Protein AF-A0A842LYB7-F1 (afdb_monomer)

Foldseek 3Di:
DQEAEDVVSVVVLCVVQVHDDDLLRLVVSCVSVVDAYEYEQVRLVVSCVVRVHDPCVSCVSNVSHHYDHDDDPVPD

pLDDT: mean 91.54, std 13.42, range [40.22, 97.81]

Sequence (76 aa):
MIKIRSLEEYLKALEEYGIEESFTALRKLRLKSGKPVIVRRSVAEELRKRYNKSVRAFYGANRDVQFEVHRTLDEL

Solvent-accessible surface area (backbone atoms only — not comparable to full-atom values): 4458 Å² total; per-residue (Å²): 112,47,76,28,80,45,65,67,50,44,52,51,55,25,59,78,66,72,48,71,93,53,79,44,34,69,36,51,47,28,65,74,66,74,34,60,35,38,32,27,44,70,49,54,51,50,53,29,58,75,64,72,46,54,69,68,59,34,50,61,55,27,65,89,44,46,72,40,79,81,76,66,82,88,83,121

Mean pre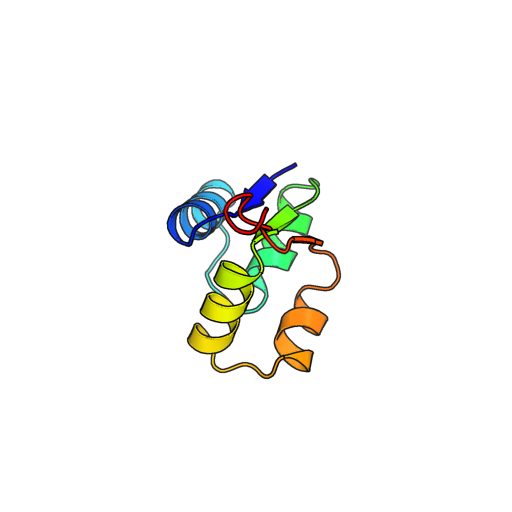dicted aligned error: 4.22 Å

Nearest PDB structures (foldseek):
  1v8p-assembly1_D  TM=4.129E-01  e=6.024E+00  Pyrobaculum aerophilum
  1v8o-assembly1_C  TM=3.917E-01  e=4.619E+00  Pyrobaculum aerophilum

Secondary structure (DSSP, 8-state):
-EEE-SHHHHHHHHHHTT---STTHHHHHHHHH-S-EEEEHHHHHHHHHHTT--HHHHHHHTTTSEEE----GGG-

Structure (mmCIF, N/CA/C/O backbone):
data_AF-A0A842LYB7-F1
#
_entry.id   AF-A0A842LYB7-F1
#
loop_
_atom_site.group_PDB
_atom_site.id
_atom_site.type_symbol
_atom_site.label_atom_id
_atom_site.label_alt_id
_atom_site.label_comp_id
_atom_site.label_asym_id
_atom_site.label_entity_id
_atom_site.label_seq_id
_atom_site.pdbx_PDB_ins_code
_atom_site.Cartn_x
_atom_site.Cartn_y
_atom_site.Cartn_z
_atom_site.occupancy
_atom_site.B_iso_or_equiv
_atom_site.auth_seq_id
_atom_site.auth_comp_id
_atom_site.auth_asym_id
_atom_site.auth_atom_id
_atom_site.pdbx_PDB_model_num
ATOM 1 N N . MET A 1 1 ? -10.910 9.047 2.787 1.00 89.69 1 MET A N 1
ATOM 2 C CA . MET A 1 1 ? -9.958 8.575 1.760 1.00 89.69 1 MET A CA 1
ATOM 3 C C . MET A 1 1 ? -8.552 8.837 2.271 1.00 89.69 1 MET A C 1
ATOM 5 O O . MET A 1 1 ? -8.343 9.909 2.820 1.00 89.69 1 MET A O 1
ATOM 9 N N . ILE A 1 2 ? -7.640 7.878 2.135 1.00 94.56 2 ILE A N 1
ATOM 10 C CA . ILE A 1 2 ? -6.226 7.995 2.520 1.00 94.56 2 ILE A CA 1
ATOM 11 C C . ILE A 1 2 ? -5.412 8.128 1.233 1.00 94.56 2 ILE A C 1
ATOM 13 O O . ILE A 1 2 ? -5.586 7.318 0.322 1.00 94.56 2 ILE A O 1
ATOM 17 N N . LYS A 1 3 ? -4.559 9.151 1.141 1.00 96.12 3 LYS A N 1
ATOM 18 C CA . LYS A 1 3 ? -3.655 9.355 0.002 1.00 96.12 3 LYS A CA 1
ATOM 19 C C . LYS A 1 3 ? -2.222 9.104 0.458 1.00 96.12 3 LYS A C 1
ATOM 21 O O . LYS A 1 3 ? -1.827 9.636 1.485 1.00 96.12 3 LYS A O 1
ATOM 26 N N . ILE A 1 4 ? -1.490 8.298 -0.304 1.00 95.88 4 ILE A N 1
ATOM 27 C CA . ILE A 1 4 ? -0.090 7.945 -0.065 1.00 95.88 4 ILE A CA 1
ATOM 28 C C . ILE A 1 4 ? 0.718 8.392 -1.282 1.00 95.88 4 ILE A C 1
ATOM 30 O O . ILE A 1 4 ? 0.661 7.784 -2.354 1.00 95.88 4 ILE A O 1
ATOM 34 N N . ARG A 1 5 ? 1.448 9.489 -1.124 1.00 95.00 5 ARG A N 1
ATOM 35 C CA . ARG A 1 5 ? 2.234 10.179 -2.153 1.00 95.00 5 ARG A CA 1
ATOM 36 C C . ARG A 1 5 ? 3.735 10.037 -1.938 1.00 95.00 5 ARG A C 1
ATOM 38 O O . ARG A 1 5 ? 4.477 10.217 -2.904 1.00 95.00 5 ARG A O 1
ATOM 45 N N . SER A 1 6 ? 4.152 9.682 -0.725 1.00 95.81 6 SER A N 1
ATOM 46 C CA . SER A 1 6 ? 5.533 9.375 -0.359 1.00 95.81 6 SER A CA 1
ATOM 47 C C . SER A 1 6 ? 5.613 8.151 0.563 1.00 95.81 6 SER A C 1
ATOM 49 O O . SER A 1 6 ? 4.589 7.621 1.009 1.00 95.81 6 SER A O 1
ATOM 51 N N . LEU A 1 7 ? 6.832 7.687 0.845 1.00 95.31 7 LEU A N 1
ATOM 52 C CA . LEU A 1 7 ? 7.060 6.604 1.802 1.00 95.31 7 LEU A CA 1
ATOM 53 C C . LEU A 1 7 ? 6.777 7.028 3.245 1.00 95.31 7 LEU A C 1
ATOM 55 O O . LEU A 1 7 ? 6.295 6.219 4.029 1.00 95.31 7 LEU A O 1
ATOM 59 N N . GLU A 1 8 ? 7.035 8.282 3.598 1.00 96.25 8 GLU A N 1
ATOM 60 C CA . GLU A 1 8 ? 6.765 8.812 4.936 1.00 96.25 8 GLU A CA 1
ATOM 61 C C . GLU A 1 8 ? 5.262 8.803 5.227 1.00 96.25 8 GLU A C 1
ATOM 63 O O . GLU A 1 8 ? 4.849 8.417 6.317 1.00 96.25 8 GLU A O 1
ATOM 68 N N . GLU A 1 9 ? 4.432 9.172 4.244 1.00 96.62 9 GLU A N 1
ATOM 69 C CA . GLU A 1 9 ? 2.972 9.074 4.363 1.00 96.62 9 GLU A CA 1
ATOM 70 C C . GLU A 1 9 ? 2.508 7.619 4.508 1.00 96.62 9 GLU A C 1
ATOM 72 O O . GLU A 1 9 ? 1.595 7.341 5.284 1.00 96.62 9 GLU A O 1
ATOM 77 N N . TYR A 1 10 ? 3.152 6.681 3.803 1.00 96.81 10 TYR A N 1
ATOM 78 C CA . TYR A 1 10 ? 2.889 5.250 3.969 1.00 96.81 10 TYR A CA 1
ATOM 79 C C . TYR A 1 10 ? 3.204 4.786 5.395 1.00 96.81 10 TYR A C 1
ATOM 81 O O . TYR A 1 10 ? 2.340 4.188 6.032 1.00 96.81 10 TYR A O 1
ATOM 89 N N . LEU A 1 11 ? 4.399 5.091 5.909 1.00 96.38 11 LEU A N 1
ATOM 90 C CA . LEU A 1 11 ? 4.831 4.667 7.244 1.00 96.38 11 LEU A CA 1
ATOM 91 C C . LEU A 1 11 ? 3.953 5.271 8.343 1.00 96.38 11 LEU A C 1
ATOM 93 O O . LEU A 1 11 ? 3.484 4.539 9.211 1.00 96.38 11 LEU A O 1
ATOM 97 N N . LYS A 1 12 ? 3.635 6.569 8.253 1.00 97.25 12 LYS A N 1
ATOM 98 C CA . LYS A 1 12 ? 2.706 7.229 9.183 1.00 97.25 12 LYS A CA 1
ATOM 99 C C . LYS A 1 12 ? 1.323 6.584 9.169 1.00 97.25 12 LYS A C 1
ATOM 101 O O . LYS A 1 12 ? 0.744 6.359 10.224 1.00 97.25 12 LYS A O 1
ATOM 106 N N . ALA A 1 13 ? 0.801 6.250 7.987 1.00 96.56 13 ALA A N 1
ATOM 107 C CA . ALA A 1 13 ? -0.489 5.576 7.881 1.00 96.56 13 ALA A CA 1
ATOM 108 C C . ALA A 1 13 ? -0.448 4.149 8.453 1.00 96.56 13 ALA A C 1
ATOM 110 O O . ALA A 1 13 ? -1.446 3.668 8.979 1.00 96.56 13 ALA A O 1
ATOM 111 N N . LEU A 1 14 ? 0.679 3.445 8.368 1.00 97.06 14 LEU A N 1
ATOM 112 C CA . LEU A 1 14 ? 0.807 2.147 9.024 1.00 97.06 14 LEU A CA 1
ATOM 113 C C . LEU A 1 14 ? 0.839 2.280 10.547 1.00 97.06 14 LEU A C 1
ATOM 115 O O . LEU A 1 14 ? 0.153 1.522 11.228 1.00 97.06 14 LEU A O 1
ATOM 119 N N . GLU A 1 15 ? 1.576 3.258 11.065 1.00 97.12 15 GLU A N 1
ATOM 120 C CA . GLU A 1 15 ? 1.679 3.539 12.497 1.00 97.12 15 GLU A CA 1
ATOM 121 C C . GLU A 1 15 ? 0.332 3.967 13.099 1.00 97.12 15 GLU A C 1
ATOM 123 O O . GLU A 1 15 ? -0.124 3.354 14.063 1.00 97.12 15 GLU A O 1
ATOM 128 N N . GLU A 1 16 ? -0.361 4.931 12.479 1.00 96.62 16 GLU A N 1
ATOM 129 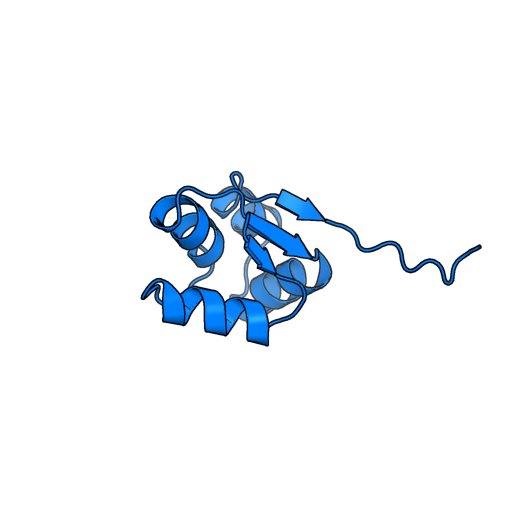C CA . GLU A 1 16 ? -1.678 5.430 12.920 1.00 96.62 16 GLU A CA 1
ATOM 130 C C . GLU A 1 16 ? -2.701 4.294 13.050 1.00 96.62 16 GLU A C 1
ATOM 132 O O . GLU A 1 16 ? -3.519 4.268 13.970 1.00 96.62 16 GLU A O 1
ATOM 137 N N . TYR A 1 17 ? -2.638 3.323 12.139 1.00 95.88 17 TYR A N 1
ATOM 138 C CA . TYR A 1 17 ? -3.541 2.182 12.136 1.00 95.88 17 TYR A CA 1
ATOM 139 C C . TYR A 1 17 ? -2.924 0.947 12.793 1.00 95.88 17 TYR A C 1
ATOM 141 O O . TYR A 1 17 ? -3.552 -0.104 12.737 1.00 95.88 17 TYR A O 1
ATOM 149 N N . GLY A 1 18 ? -1.745 1.009 13.417 1.00 96.62 18 GLY A N 1
ATOM 150 C CA . GLY A 1 18 ? -1.082 -0.140 14.045 1.00 96.62 18 GLY A CA 1
ATOM 151 C C . GLY A 1 18 ? -0.994 -1.353 13.112 1.00 96.62 18 GLY A C 1
ATOM 152 O O . GLY A 1 18 ? -1.535 -2.420 13.418 1.00 96.62 18 GLY A O 1
ATOM 153 N N . ILE A 1 19 ? -0.433 -1.153 11.920 1.00 96.69 19 ILE A N 1
ATOM 154 C CA . ILE A 1 19 ? -0.248 -2.170 10.884 1.00 96.69 19 ILE A CA 1
ATOM 155 C C . ILE A 1 19 ? 1.244 -2.412 10.703 1.00 96.69 19 ILE A C 1
ATOM 157 O O . ILE A 1 19 ? 2.003 -1.496 10.418 1.00 96.69 19 ILE A O 1
ATOM 161 N N . GLU A 1 20 ? 1.655 -3.671 10.785 1.00 95.38 20 GLU A N 1
ATOM 162 C CA . GLU A 1 20 ? 3.033 -4.053 10.490 1.00 95.38 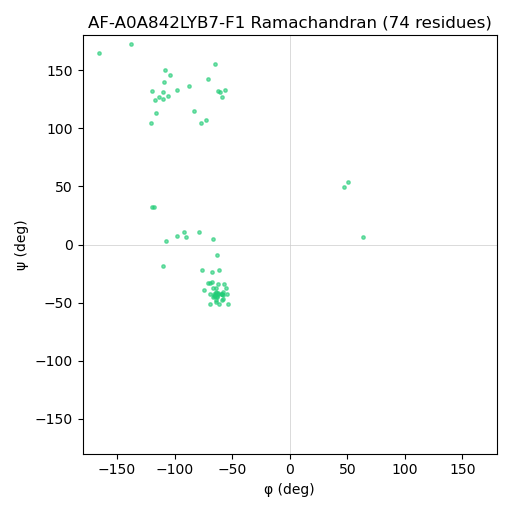20 GLU A CA 1
ATOM 163 C C . GLU A 1 20 ? 3.355 -3.956 8.994 1.00 95.38 20 GLU A C 1
ATOM 165 O O . GLU A 1 20 ? 2.554 -4.332 8.121 1.00 95.38 20 GLU A O 1
ATOM 170 N N . GLU A 1 21 ? 4.577 -3.511 8.706 1.00 93.94 21 GLU A N 1
ATOM 171 C CA . GLU A 1 21 ? 5.116 -3.454 7.356 1.00 93.94 21 GLU A CA 1
ATOM 172 C C . GLU A 1 21 ? 5.133 -4.834 6.692 1.00 93.94 21 GLU A C 1
ATOM 174 O O . GLU A 1 21 ? 5.664 -5.817 7.202 1.00 93.94 21 GLU A O 1
ATOM 179 N N . SER A 1 22 ? 4.539 -4.913 5.505 1.00 94.50 22 SER A N 1
ATOM 180 C CA . SER A 1 22 ? 4.544 -6.110 4.668 1.00 94.50 22 SER A CA 1
ATOM 181 C C . SER A 1 22 ? 4.099 -5.749 3.256 1.00 94.50 22 SER A C 1
ATOM 183 O O . SER A 1 22 ? 3.432 -4.738 3.037 1.00 94.50 22 SER A O 1
ATOM 185 N N . PHE A 1 23 ? 4.339 -6.632 2.286 1.00 93.75 23 PHE A N 1
ATOM 186 C CA . PHE A 1 23 ? 3.870 -6.419 0.909 1.00 93.75 23 PHE A CA 1
ATOM 187 C C . PHE A 1 23 ? 2.329 -6.360 0.762 1.00 93.75 23 PHE A C 1
ATOM 189 O O . PHE A 1 23 ? 1.830 -6.033 -0.312 1.00 93.75 23 PHE A O 1
ATOM 196 N N . THR A 1 24 ? 1.577 -6.678 1.827 1.00 96.19 24 THR A N 1
ATOM 197 C CA . THR A 1 24 ? 0.101 -6.618 1.899 1.00 96.19 24 THR A CA 1
ATOM 198 C C . THR A 1 24 ? -0.413 -5.461 2.765 1.00 96.19 24 THR A C 1
ATOM 200 O O . THR A 1 24 ? -1.621 -5.337 2.975 1.00 96.19 24 THR A O 1
ATOM 203 N N . ALA A 1 25 ? 0.479 -4.620 3.299 1.00 96.81 25 ALA A N 1
ATOM 204 C CA . ALA A 1 25 ? 0.126 -3.604 4.285 1.00 96.81 25 ALA A CA 1
ATOM 205 C C . ALA A 1 25 ? -0.859 -2.558 3.741 1.00 96.81 25 ALA A C 1
ATOM 207 O O . ALA A 1 25 ? -1.761 -2.150 4.464 1.00 96.81 25 ALA A O 1
ATOM 208 N N . LEU A 1 26 ? -0.783 -2.203 2.452 1.00 96.81 26 LEU A N 1
ATOM 209 C CA . LEU A 1 26 ? -1.746 -1.287 1.821 1.00 96.81 26 LEU A CA 1
ATOM 210 C C . LEU A 1 26 ? -3.174 -1.859 1.826 1.00 96.81 26 LEU A C 1
ATOM 212 O O . LEU A 1 26 ? -4.133 -1.150 2.135 1.00 96.81 26 LEU A O 1
ATOM 216 N N . ARG A 1 27 ? -3.331 -3.159 1.548 1.00 96.50 27 ARG A N 1
ATOM 217 C CA . ARG A 1 27 ? -4.628 -3.840 1.677 1.00 96.50 27 ARG A CA 1
ATOM 218 C C . ARG A 1 27 ? -5.106 -3.877 3.126 1.00 96.50 27 ARG A C 1
ATOM 220 O O . ARG A 1 27 ? -6.280 -3.601 3.375 1.00 96.50 27 ARG A O 1
ATOM 227 N N . LYS A 1 28 ? -4.220 -4.184 4.081 1.00 97.25 28 LYS A N 1
ATOM 228 C CA . LYS A 1 28 ? -4.547 -4.134 5.519 1.00 97.25 28 LYS A CA 1
ATOM 229 C C . LYS A 1 28 ? -5.009 -2.733 5.930 1.00 97.25 28 LYS A C 1
ATOM 231 O O . LYS A 1 28 ? -6.005 -2.617 6.636 1.00 97.25 28 LYS A O 1
ATOM 236 N N . LEU A 1 29 ? -4.359 -1.687 5.421 1.00 96.94 29 LEU A N 1
ATOM 237 C CA . LEU A 1 29 ? -4.713 -0.291 5.670 1.00 96.94 29 LEU A CA 1
ATOM 238 C C . LEU A 1 29 ? -6.101 0.042 5.133 1.00 96.94 29 LEU A C 1
ATOM 240 O O . LEU A 1 29 ? -6.912 0.620 5.853 1.00 96.94 29 LEU A O 1
ATOM 244 N N . ARG A 1 30 ? -6.427 -0.386 3.908 1.00 96.50 30 ARG A N 1
ATOM 245 C CA . ARG A 1 30 ? -7.784 -0.238 3.361 1.00 96.50 30 ARG A CA 1
ATOM 246 C C . ARG A 1 30 ? -8.819 -0.940 4.237 1.00 96.50 3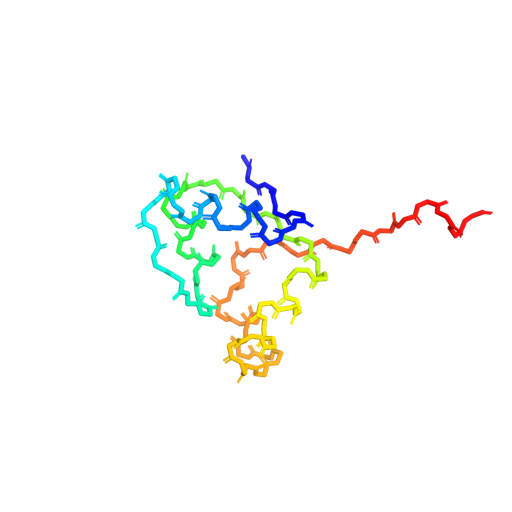0 ARG A C 1
ATOM 248 O O . ARG A 1 30 ? -9.866 -0.369 4.521 1.00 96.50 30 ARG A O 1
ATOM 255 N N . LEU A 1 31 ? -8.552 -2.185 4.633 1.00 96.19 31 LEU A N 1
ATOM 256 C CA . LEU A 1 31 ? -9.491 -2.984 5.426 1.00 96.19 31 LEU A CA 1
ATOM 257 C C . LEU A 1 31 ? -9.712 -2.389 6.818 1.00 96.19 31 LEU A C 1
ATOM 259 O O . LEU A 1 31 ? -10.854 -2.284 7.249 1.00 96.19 31 LEU A O 1
ATOM 263 N N . LYS A 1 32 ? -8.639 -1.966 7.490 1.00 96.31 32 LYS A N 1
ATOM 264 C CA . LYS A 1 32 ? -8.694 -1.434 8.855 1.00 96.31 32 LYS A CA 1
ATOM 265 C C . LYS A 1 32 ? -9.263 -0.018 8.910 1.00 96.31 32 LYS A C 1
ATOM 267 O O . LYS A 1 32 ? -10.031 0.290 9.811 1.00 96.31 32 LYS A O 1
ATOM 272 N N . SER A 1 33 ? -8.924 0.832 7.940 1.00 95.31 33 SER A N 1
ATOM 273 C CA . SER A 1 33 ? -9.451 2.201 7.882 1.00 95.31 33 SER A CA 1
ATOM 274 C C . SER A 1 33 ? -10.897 2.285 7.395 1.00 95.31 33 SER A C 1
ATOM 276 O O . SER A 1 33 ? -11.547 3.306 7.614 1.00 95.31 33 SER A O 1
ATOM 278 N N . GLY A 1 34 ? -11.380 1.270 6.668 1.00 95.69 34 GLY A N 1
ATOM 279 C CA . GLY A 1 34 ? -12.677 1.299 5.985 1.00 95.69 34 GLY A CA 1
ATOM 280 C C . GLY A 1 34 ? -12.779 2.369 4.888 1.00 95.69 34 GLY A C 1
ATOM 281 O O . GLY A 1 34 ? -13.853 2.586 4.333 1.00 95.69 34 GLY A O 1
ATOM 282 N N . LYS A 1 35 ? -11.676 3.056 4.563 1.00 94.56 35 LYS A N 1
ATOM 283 C CA . LYS A 1 35 ? -11.628 4.182 3.625 1.00 94.56 35 LYS A CA 1
ATOM 284 C C . LYS A 1 35 ? -10.931 3.754 2.328 1.00 94.56 35 LYS A C 1
ATOM 286 O O . LYS A 1 35 ? -10.023 2.923 2.365 1.00 94.56 35 LYS A O 1
ATOM 291 N N . PRO A 1 36 ? -11.283 4.354 1.175 1.00 95.88 36 PRO A N 1
ATOM 292 C CA . PRO A 1 36 ? -10.492 4.197 -0.042 1.00 95.88 36 PRO A CA 1
ATOM 293 C C . PRO A 1 36 ? -9.041 4.628 0.201 1.00 95.88 36 PRO A C 1
ATOM 295 O O . PRO A 1 36 ? -8.817 5.696 0.782 1.00 95.88 36 PRO A O 1
ATOM 298 N N . VAL A 1 37 ? -8.087 3.806 -0.242 1.00 96.94 37 VAL A N 1
ATOM 299 C CA . VAL A 1 37 ? -6.645 4.085 -0.199 1.00 96.94 37 VAL A CA 1
ATOM 300 C C . VAL A 1 37 ? -6.168 4.312 -1.626 1.00 96.94 37 VAL A C 1
ATOM 302 O O . VAL A 1 37 ? -6.382 3.462 -2.492 1.00 96.94 37 VAL A O 1
ATOM 305 N N . ILE A 1 38 ? -5.531 5.455 -1.849 1.00 96.38 38 ILE A N 1
ATOM 306 C CA . ILE A 1 38 ? -4.960 5.859 -3.129 1.00 96.38 38 ILE A CA 1
ATOM 307 C C . ILE A 1 38 ? -3.455 5.996 -2.957 1.00 96.38 38 ILE A C 1
ATOM 309 O O . ILE A 1 38 ? -2.994 6.755 -2.106 1.00 96.38 38 ILE A O 1
ATOM 313 N N . VAL A 1 39 ? -2.689 5.280 -3.772 1.00 96.31 39 VAL A N 1
ATOM 314 C CA . VAL A 1 39 ? -1.229 5.239 -3.700 1.00 96.31 39 VAL A CA 1
ATOM 315 C C . VAL A 1 39 ? -0.643 5.736 -5.008 1.00 96.31 39 VAL A C 1
ATOM 317 O O . VAL A 1 39 ? -1.028 5.289 -6.089 1.00 96.31 39 VAL A O 1
ATOM 320 N N . ARG A 1 40 ? 0.330 6.640 -4.930 1.00 95.06 40 ARG A N 1
ATOM 321 C CA . ARG A 1 40 ? 1.103 7.059 -6.097 1.00 95.06 40 ARG A CA 1
ATOM 322 C C . ARG A 1 40 ? 1.869 5.862 -6.657 1.00 95.06 40 ARG A C 1
ATOM 324 O O . ARG A 1 40 ? 2.561 5.157 -5.923 1.00 95.06 40 ARG A O 1
ATOM 331 N N . ARG A 1 41 ? 1.803 5.654 -7.973 1.00 94.44 41 ARG A N 1
ATOM 332 C CA . ARG A 1 41 ? 2.422 4.494 -8.631 1.00 94.44 41 ARG A CA 1
ATOM 333 C C . ARG A 1 41 ? 3.931 4.385 -8.382 1.00 94.44 41 ARG A C 1
ATOM 335 O O . ARG A 1 41 ? 4.428 3.276 -8.240 1.00 94.44 41 ARG A O 1
ATOM 342 N N . SER A 1 42 ? 4.649 5.505 -8.267 1.00 94.69 42 SER A N 1
ATOM 343 C CA . SER A 1 42 ? 6.081 5.496 -7.926 1.00 94.69 42 SER A CA 1
ATOM 344 C C . SER A 1 42 ? 6.350 4.893 -6.541 1.00 94.69 42 SER A C 1
ATOM 346 O O . SER A 1 42 ? 7.233 4.051 -6.415 1.00 94.69 42 SER A O 1
ATOM 348 N N . VAL A 1 43 ? 5.539 5.241 -5.535 1.00 95.69 43 VAL A N 1
ATOM 349 C CA . VAL A 1 43 ? 5.625 4.671 -4.178 1.00 95.69 43 VAL A CA 1
ATOM 350 C C . VAL A 1 43 ? 5.271 3.186 -4.200 1.00 95.69 43 VAL A C 1
ATOM 352 O O . VAL A 1 43 ? 5.958 2.370 -3.594 1.00 95.69 43 VAL A O 1
ATOM 355 N N . ALA A 1 44 ? 4.230 2.808 -4.946 1.00 95.44 44 ALA A N 1
ATOM 356 C CA . ALA A 1 44 ? 3.846 1.408 -5.107 1.00 95.44 44 ALA A CA 1
ATOM 357 C C . ALA A 1 44 ? 4.978 0.557 -5.716 1.00 95.44 44 ALA A C 1
ATOM 359 O O . ALA A 1 44 ? 5.255 -0.540 -5.232 1.00 9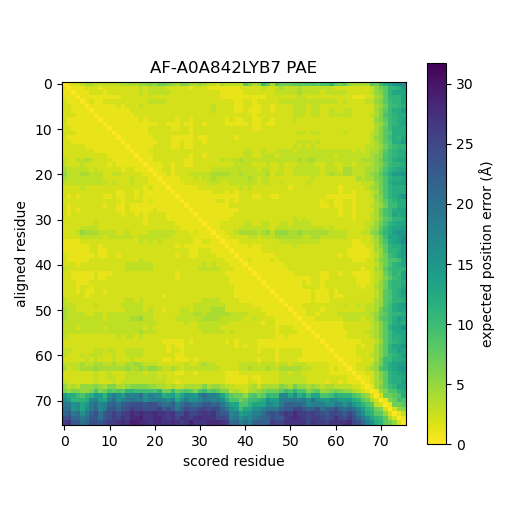5.44 44 ALA A O 1
ATOM 360 N N . GLU A 1 45 ? 5.673 1.068 -6.737 1.00 96.06 45 GLU A N 1
ATOM 361 C CA . GLU A 1 45 ? 6.831 0.389 -7.330 1.00 96.06 45 GLU A CA 1
ATOM 362 C C . GLU A 1 45 ? 8.023 0.305 -6.374 1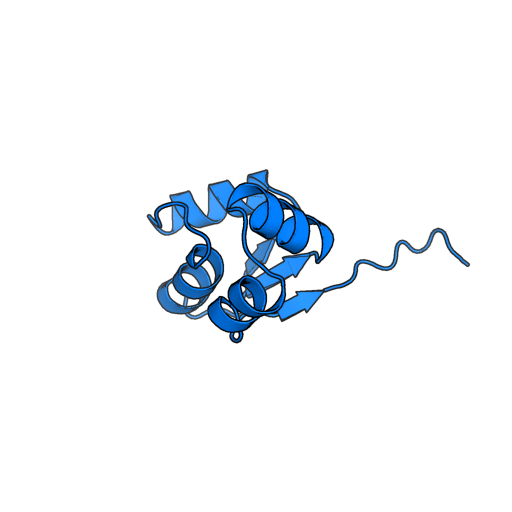.00 96.06 45 GLU A C 1
ATOM 364 O O . GLU A 1 45 ? 8.711 -0.718 -6.343 1.00 96.06 45 GLU A O 1
ATOM 369 N N . GLU A 1 46 ? 8.262 1.343 -5.577 1.00 96.19 46 GLU A N 1
ATOM 370 C CA . GLU A 1 46 ? 9.312 1.330 -4.562 1.00 96.19 46 GLU A CA 1
ATOM 371 C C . GLU A 1 46 ? 9.041 0.277 -3.480 1.00 96.19 46 GLU A C 1
ATOM 373 O O . GLU A 1 46 ? 9.903 -0.559 -3.203 1.00 96.19 46 GLU A O 1
ATOM 378 N N . LEU A 1 47 ? 7.817 0.232 -2.945 1.00 95.94 47 LEU A N 1
ATOM 379 C CA . LEU A 1 47 ? 7.391 -0.791 -1.986 1.00 95.94 47 LEU A CA 1
ATOM 380 C C . LEU A 1 47 ? 7.490 -2.199 -2.585 1.00 95.94 47 LEU A C 1
ATOM 382 O O . LEU A 1 47 ? 7.979 -3.126 -1.937 1.00 95.94 47 LEU A O 1
ATOM 386 N N . ARG A 1 48 ? 7.081 -2.372 -3.847 1.00 97.12 48 ARG A N 1
ATOM 387 C CA . ARG A 1 48 ? 7.206 -3.654 -4.548 1.00 97.12 48 ARG A CA 1
ATOM 388 C C . ARG A 1 48 ? 8.659 -4.125 -4.610 1.00 97.12 48 ARG A C 1
ATOM 390 O O . ARG A 1 48 ? 8.920 -5.301 -4.341 1.00 97.12 48 ARG A O 1
ATOM 397 N N . LYS A 1 49 ? 9.583 -3.234 -4.987 1.00 96.88 49 LYS A N 1
ATOM 398 C CA . LYS A 1 49 ? 11.022 -3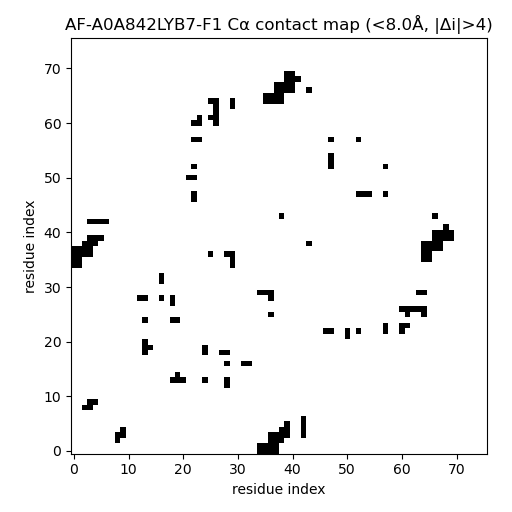.532 -5.053 1.00 96.88 49 LYS A CA 1
ATOM 399 C C . LYS A 1 49 ? 11.582 -3.838 -3.666 1.00 96.88 49 LYS A C 1
ATOM 401 O O . LYS A 1 49 ? 12.272 -4.842 -3.520 1.00 96.88 49 LYS A O 1
ATOM 406 N N . ARG A 1 50 ? 11.215 -3.047 -2.651 1.00 95.62 50 ARG A N 1
ATOM 407 C CA . ARG A 1 50 ? 11.625 -3.242 -1.250 1.00 95.62 50 ARG A CA 1
ATOM 408 C C . ARG A 1 50 ? 11.299 -4.645 -0.737 1.00 95.62 50 ARG A C 1
ATOM 410 O O . ARG A 1 50 ? 12.137 -5.267 -0.100 1.00 95.62 50 ARG A O 1
ATOM 417 N N . TYR A 1 51 ? 10.115 -5.172 -1.055 1.00 95.19 51 TYR A N 1
ATOM 418 C CA . TYR A 1 51 ? 9.708 -6.525 -0.647 1.00 95.19 51 TYR A CA 1
ATOM 419 C C . TYR A 1 51 ? 10.046 -7.625 -1.670 1.00 95.19 51 TYR A C 1
ATOM 421 O O . TYR A 1 51 ? 9.547 -8.748 -1.544 1.00 95.19 51 TYR A O 1
ATOM 429 N N . ASN A 1 52 ? 10.845 -7.307 -2.695 1.00 96.56 52 ASN A N 1
ATOM 430 C CA . ASN A 1 52 ? 11.252 -8.208 -3.773 1.00 96.56 52 ASN A CA 1
ATOM 431 C C . ASN A 1 52 ? 10.077 -9.010 -4.377 1.00 96.56 52 ASN A C 1
ATOM 433 O O . ASN A 1 52 ? 10.109 -10.239 -4.476 1.00 96.56 52 ASN A O 1
ATOM 437 N N . LYS A 1 53 ? 8.980 -8.321 -4.725 1.00 97.06 53 LYS A N 1
ATOM 438 C CA . LYS A 1 53 ? 7.787 -8.952 -5.314 1.00 97.06 53 LYS A CA 1
ATOM 439 C C . LYS A 1 53 ? 7.688 -8.706 -6.815 1.00 97.06 53 LYS A C 1
ATOM 441 O O . LYS A 1 53 ? 8.017 -7.633 -7.327 1.00 97.06 53 LYS A O 1
ATOM 446 N N . SER A 1 54 ? 7.157 -9.697 -7.530 1.00 97.44 54 SER A N 1
ATOM 447 C CA . SER A 1 54 ? 6.732 -9.506 -8.916 1.00 97.44 54 SER A CA 1
ATOM 448 C C . SER A 1 54 ? 5.566 -8.517 -8.981 1.00 97.44 54 SER A C 1
ATOM 450 O O . SER A 1 54 ? 4.812 -8.356 -8.017 1.00 97.44 54 SER A O 1
ATOM 452 N N . VAL A 1 55 ? 5.396 -7.866 -10.135 1.00 94.81 55 VAL A N 1
ATOM 453 C CA . VAL A 1 55 ? 4.276 -6.943 -10.388 1.00 94.81 55 VAL A CA 1
ATOM 454 C C . VAL A 1 55 ? 2.947 -7.642 -10.088 1.00 94.81 55 VAL A C 1
ATOM 456 O O . VAL A 1 55 ? 2.161 -7.166 -9.273 1.00 94.81 55 VAL A O 1
ATOM 459 N N . ARG A 1 56 ? 2.735 -8.839 -10.648 1.00 96.44 56 ARG A N 1
ATOM 460 C CA . ARG A 1 56 ? 1.503 -9.612 -10.436 1.00 96.44 56 ARG A CA 1
ATOM 461 C C . ARG A 1 56 ? 1.239 -9.912 -8.959 1.00 96.44 56 ARG A C 1
ATOM 463 O O . ARG A 1 56 ? 0.106 -9.760 -8.515 1.00 96.44 56 ARG A O 1
ATOM 470 N N . ALA A 1 57 ? 2.261 -10.314 -8.203 1.00 96.12 57 ALA A N 1
ATOM 471 C CA . ALA A 1 57 ? 2.101 -10.629 -6.786 1.00 96.12 57 ALA A CA 1
ATOM 472 C C . ALA A 1 57 ? 1.746 -9.385 -5.959 1.00 96.12 57 ALA A C 1
ATOM 474 O O . ALA A 1 57 ? 0.832 -9.436 -5.143 1.00 96.12 57 ALA A O 1
ATOM 475 N N . PHE A 1 58 ? 2.431 -8.263 -6.189 1.00 97.81 58 PHE A N 1
ATOM 476 C CA . PHE A 1 58 ? 2.221 -7.040 -5.416 1.00 97.81 58 PHE A CA 1
ATOM 477 C C . PHE A 1 58 ? 0.867 -6.386 -5.703 1.00 97.81 58 PHE A C 1
ATOM 479 O O . PHE A 1 58 ? 0.101 -6.126 -4.775 1.00 97.81 58 PHE A O 1
ATOM 486 N N . TYR A 1 59 ? 0.537 -6.164 -6.976 1.00 96.44 59 TYR A N 1
ATOM 487 C CA . TYR A 1 59 ? -0.738 -5.548 -7.348 1.00 96.44 59 TYR A CA 1
ATOM 488 C C . TYR A 1 59 ? -1.916 -6.501 -7.118 1.00 96.44 59 TYR A C 1
ATOM 490 O O . TYR A 1 59 ? -2.979 -6.060 -6.697 1.00 96.44 59 TYR A O 1
ATOM 498 N N . GLY A 1 60 ? -1.725 -7.815 -7.289 1.00 97.00 60 GLY A N 1
ATOM 499 C CA . GLY A 1 60 ? -2.744 -8.810 -6.947 1.00 97.00 60 GLY A CA 1
ATOM 500 C C . GLY A 1 60 ? -3.056 -8.843 -5.447 1.00 97.00 60 GLY A C 1
ATOM 501 O O . GLY A 1 60 ? -4.222 -8.886 -5.056 1.00 97.00 60 GLY A O 1
ATOM 502 N N . ALA A 1 61 ? -2.028 -8.751 -4.599 1.00 95.62 61 ALA A N 1
ATOM 503 C CA . ALA A 1 61 ? -2.183 -8.680 -3.147 1.00 95.62 61 ALA A CA 1
ATOM 504 C C . ALA A 1 61 ? -2.846 -7.380 -2.662 1.00 95.62 61 ALA A C 1
ATOM 506 O O . ALA A 1 61 ? -3.441 -7.369 -1.586 1.00 95.62 61 ALA A O 1
ATOM 507 N N . ASN A 1 62 ? -2.764 -6.308 -3.453 1.00 96.50 62 ASN A N 1
ATOM 508 C CA . ASN A 1 62 ? -3.300 -4.983 -3.144 1.00 96.50 62 ASN A CA 1
ATOM 509 C C . ASN A 1 62 ? -4.373 -4.543 -4.156 1.00 96.50 62 ASN A C 1
ATOM 511 O O . ASN A 1 62 ? -4.521 -3.358 -4.430 1.00 96.50 62 ASN A O 1
ATOM 515 N N . ARG A 1 63 ? -5.144 -5.494 -4.702 1.00 93.75 63 ARG A N 1
ATOM 516 C CA . ARG A 1 63 ? -6.153 -5.239 -5.750 1.00 93.75 63 ARG A CA 1
ATOM 517 C C . ARG A 1 63 ? -7.281 -4.282 -5.340 1.00 93.75 63 ARG A C 1
ATOM 519 O O . ARG A 1 63 ? -7.930 -3.703 -6.199 1.00 93.75 63 ARG A O 1
ATOM 526 N N . ASP A 1 64 ? -7.508 -4.137 -4.035 1.00 93.25 64 ASP A N 1
ATOM 527 C CA . ASP A 1 64 ? -8.557 -3.286 -3.457 1.00 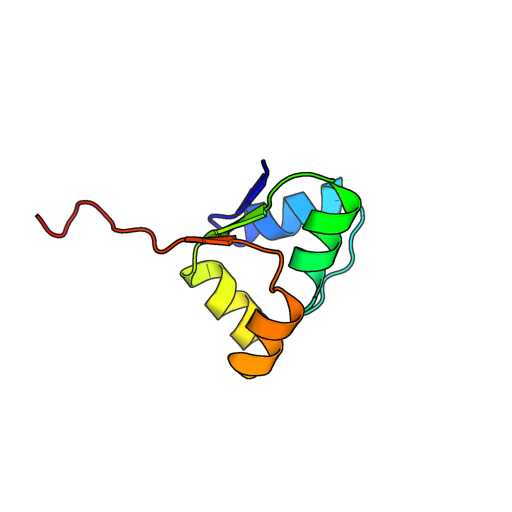93.25 64 ASP A CA 1
ATOM 528 C C . ASP A 1 64 ? -8.055 -1.846 -3.186 1.00 93.25 64 ASP A C 1
ATOM 530 O O . ASP A 1 64 ? -8.744 -1.049 -2.545 1.00 93.25 64 ASP A O 1
ATOM 534 N N . VAL A 1 65 ? -6.830 -1.530 -3.623 1.00 96.19 65 VAL A N 1
ATOM 535 C CA . VAL A 1 65 ? -6.156 -0.234 -3.477 1.00 96.19 65 VAL A CA 1
ATOM 536 C C . VAL A 1 65 ? -6.084 0.440 -4.845 1.00 96.19 65 VAL A C 1
ATOM 538 O O . VAL A 1 65 ? -5.823 -0.209 -5.857 1.00 96.19 65 VAL A O 1
ATOM 541 N N . GLN A 1 66 ? -6.312 1.750 -4.887 1.00 96.06 66 GLN A N 1
ATOM 542 C CA . GLN A 1 66 ? -6.217 2.527 -6.120 1.00 96.06 66 GLN A CA 1
ATOM 543 C C . GLN A 1 66 ? -4.780 3.009 -6.330 1.00 96.06 66 GLN A C 1
ATOM 545 O O . GLN A 1 66 ? -4.141 3.494 -5.397 1.00 96.06 66 GLN A O 1
ATOM 550 N N . PHE A 1 67 ? -4.281 2.901 -7.561 1.00 94.50 67 PHE A N 1
ATOM 551 C CA . PHE A 1 67 ? -2.931 3.325 -7.926 1.00 94.50 67 PHE A CA 1
ATOM 552 C C . PHE A 1 67 ? -2.992 4.463 -8.942 1.00 94.50 67 PHE A C 1
ATOM 554 O O . PHE A 1 67 ? -3.410 4.261 -10.080 1.00 94.50 67 PHE A O 1
ATOM 561 N N . GLU A 1 68 ? -2.559 5.654 -8.538 1.00 92.62 68 GLU A N 1
ATOM 562 C CA . GLU A 1 68 ? -2.586 6.846 -9.386 1.00 92.62 68 GLU A CA 1
ATOM 563 C C . GLU A 1 68 ? -1.226 7.101 -10.036 1.00 92.62 68 GLU A C 1
ATOM 565 O O . GLU A 1 68 ? -0.177 7.106 -9.380 1.00 92.62 68 GLU A O 1
ATOM 570 N N . VAL A 1 69 ? -1.244 7.361 -11.343 1.00 84.94 69 VAL A N 1
ATOM 571 C CA . VAL A 1 69 ? -0.096 7.931 -12.049 1.00 84.94 69 VAL A CA 1
ATOM 572 C C . VAL A 1 69 ? -0.162 9.438 -11.844 1.00 84.94 69 VAL A C 1
ATOM 574 O O . VAL A 1 69 ? -1.103 10.083 -12.300 1.00 84.94 69 VAL A O 1
ATOM 577 N N . HIS A 1 70 ? 0.821 10.006 -11.151 1.00 67.94 70 HIS A N 1
ATOM 578 C CA . HIS A 1 70 ? 0.946 11.456 -11.106 1.00 67.94 70 HIS A CA 1
ATOM 579 C C . HIS A 1 70 ? 1.453 11.912 -12.475 1.00 67.94 70 HIS A C 1
ATOM 581 O O . HIS A 1 70 ? 2.608 11.651 -12.805 1.00 67.94 70 HIS A O 1
ATOM 587 N N . ARG A 1 71 ? 0.586 12.531 -13.280 1.00 58.53 71 ARG A N 1
ATOM 588 C CA . ARG A 1 71 ? 1.028 13.348 -14.410 1.00 58.53 71 ARG A CA 1
ATOM 589 C C . ARG A 1 71 ? 1.491 14.666 -13.807 1.00 58.53 71 ARG A C 1
ATOM 591 O O . ARG A 1 71 ? 0.663 15.436 -13.327 1.00 58.53 71 ARG A O 1
ATOM 598 N N . THR A 1 72 ? 2.797 14.875 -13.724 1.00 53.03 72 THR A N 1
ATOM 599 C CA . THR A 1 72 ? 3.323 16.226 -13.528 1.00 53.03 72 THR A CA 1
ATOM 600 C C . THR A 1 72 ? 2.864 17.060 -14.720 1.00 53.03 72 TH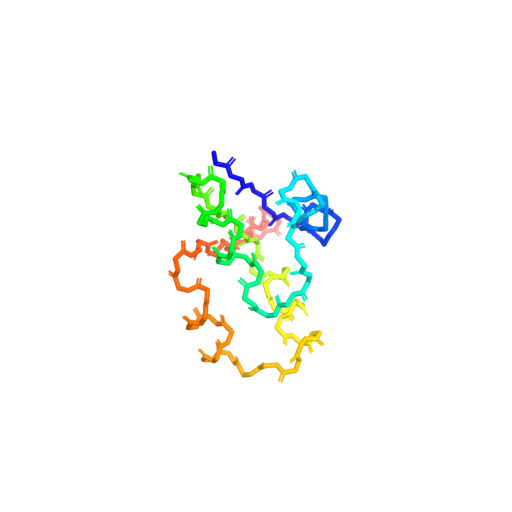R A C 1
ATOM 602 O O . THR A 1 72 ? 2.971 16.617 -15.858 1.00 53.03 72 THR A O 1
ATOM 605 N N . LEU A 1 73 ? 2.311 18.241 -14.453 1.00 49.72 73 LEU A N 1
ATOM 606 C CA . LEU A 1 73 ? 1.917 19.222 -15.471 1.00 49.72 73 LEU A CA 1
ATOM 607 C C . LEU A 1 73 ? 3.123 19.819 -16.230 1.00 49.72 73 LEU A C 1
ATOM 609 O O . LEU A 1 73 ? 2.919 20.680 -17.070 1.00 49.72 73 LEU A O 1
ATOM 613 N N . ASP A 1 74 ? 4.345 19.342 -15.976 1.00 40.81 74 ASP A N 1
ATOM 614 C CA . ASP A 1 74 ? 5.585 19.760 -16.648 1.00 40.81 74 ASP A CA 1
ATOM 615 C C . ASP A 1 74 ? 5.786 19.138 -18.052 1.00 40.81 74 ASP A C 1
ATOM 617 O O . ASP A 1 74 ? 6.867 19.244 -18.623 1.00 40.81 74 ASP A O 1
ATOM 621 N N . GLU A 1 75 ? 4.769 18.477 -18.618 1.00 44.69 75 GLU A N 1
ATOM 622 C CA . GLU A 1 75 ? 4.784 17.917 -19.985 1.00 44.69 75 GLU A CA 1
ATOM 623 C C . GLU A 1 75 ? 3.691 18.525 -20.898 1.00 44.69 75 GLU A C 1
ATOM 625 O O . GLU A 1 75 ? 3.152 17.840 -21.771 1.00 44.69 75 GLU A O 1
ATOM 630 N N . LEU A 1 76 ? 3.337 19.801 -20.698 1.00 40.22 76 LEU A N 1
ATOM 631 C CA . LEU A 1 76 ? 2.540 20.612 -21.636 1.00 40.22 76 LEU A CA 1
ATOM 632 C C . LEU A 1 76 ? 3.295 21.890 -22.002 1.00 40.22 76 LEU A C 1
ATOM 634 O O . LEU A 1 76 ? 3.184 22.294 -23.180 1.00 40.22 76 LEU A O 1
#

Radius of gyration: 12.22 Å; Cα contacts (8 Å, |Δi|>4): 92; chains: 1; bounding box: 24×31×36 Å